Protein AF-X1EQR2-F1 (afdb_monomer_lite)

Structure (mmCIF, N/CA/C/O backbone):
data_AF-X1EQR2-F1
#
_entry.id   AF-X1EQR2-F1
#
loop_
_atom_site.group_PDB
_atom_site.id
_atom_site.type_symbol
_atom_site.label_atom_id
_atom_site.label_alt_id
_atom_site.label_comp_id
_atom_site.label_asym_id
_atom_site.label_entity_id
_atom_site.label_seq_id
_atom_site.pdbx_PDB_ins_code
_atom_site.Cartn_x
_atom_site.Cartn_y
_atom_site.Cartn_z
_atom_site.occupancy
_atom_site.B_iso_or_equiv
_atom_site.auth_seq_id
_atom_site.auth_comp_id
_atom_site.auth_asym_id
_atom_site.auth_atom_id
_atom_site.pdbx_PDB_model_num
ATOM 1 N N . MET A 1 1 ? 15.366 -2.029 -21.628 1.00 50.62 1 MET A N 1
ATOM 2 C CA . MET A 1 1 ? 15.114 -0.621 -22.011 1.00 50.62 1 MET A CA 1
ATOM 3 C C . MET A 1 1 ? 15.813 0.224 -20.962 1.00 50.62 1 MET A C 1
ATOM 5 O O . MET A 1 1 ? 15.675 -0.115 -19.795 1.00 50.62 1 MET A O 1
ATOM 9 N N . ALA A 1 2 ? 16.650 1.195 -21.330 1.00 68.12 2 ALA A N 1
ATOM 10 C CA . ALA A 1 2 ? 17.276 2.045 -20.316 1.00 68.12 2 ALA A CA 1
ATOM 11 C C . ALA A 1 2 ? 16.167 2.834 -19.604 1.00 68.12 2 ALA A C 1
ATOM 13 O O . ALA A 1 2 ? 15.353 3.442 -20.292 1.00 68.12 2 ALA A O 1
ATOM 14 N N . LEU A 1 3 ? 16.103 2.763 -18.270 1.00 70.06 3 LEU A N 1
ATOM 15 C CA . LEU A 1 3 ? 15.175 3.572 -17.477 1.00 70.06 3 LEU A CA 1
ATOM 16 C C . LEU A 1 3 ? 15.431 5.044 -17.787 1.00 70.06 3 LEU A C 1
ATOM 18 O O . LEU A 1 3 ? 16.565 5.516 -17.642 1.00 70.06 3 LEU A O 1
ATOM 22 N N . GLU A 1 4 ? 14.393 5.767 -18.198 1.00 87.56 4 GLU A N 1
ATOM 23 C CA . GLU A 1 4 ? 14.502 7.213 -18.270 1.00 87.56 4 GLU A CA 1
ATOM 24 C C . GLU A 1 4 ? 14.603 7.781 -16.849 1.00 87.56 4 GLU A C 1
ATOM 26 O O . GLU A 1 4 ? 14.175 7.170 -15.865 1.00 87.56 4 GLU A O 1
ATOM 31 N N . LEU A 1 5 ? 15.177 8.980 -16.717 1.00 90.94 5 LEU A N 1
ATOM 32 C CA . LEU A 1 5 ? 15.285 9.644 -15.415 1.00 90.94 5 LEU A CA 1
ATOM 33 C C . LEU A 1 5 ? 13.910 9.792 -14.741 1.00 90.94 5 LEU A C 1
ATOM 35 O O . LEU A 1 5 ? 13.808 9.694 -13.520 1.00 90.94 5 LEU A O 1
ATOM 39 N N . VAL A 1 6 ? 12.859 9.999 -15.539 1.00 91.44 6 VAL A N 1
ATOM 40 C CA . VAL A 1 6 ? 11.476 10.101 -15.060 1.00 91.44 6 VAL A CA 1
ATOM 41 C C . VAL A 1 6 ? 11.013 8.786 -14.433 1.00 91.44 6 VAL A C 1
ATOM 43 O O . VAL A 1 6 ? 10.521 8.813 -13.307 1.00 91.44 6 VAL A O 1
ATOM 46 N N . ASP A 1 7 ? 11.249 7.649 -15.091 1.00 89.56 7 ASP A N 1
ATOM 47 C CA . ASP A 1 7 ? 10.860 6.326 -14.584 1.00 89.56 7 ASP A CA 1
ATOM 48 C C . ASP A 1 7 ? 11.578 5.996 -13.270 1.00 89.56 7 ASP A C 1
ATOM 50 O O . ASP A 1 7 ? 10.978 5.490 -12.317 1.00 89.56 7 ASP A O 1
ATOM 54 N N . LEU A 1 8 ? 12.872 6.328 -13.198 1.00 92.44 8 LEU A N 1
ATOM 55 C CA . LEU A 1 8 ? 13.688 6.135 -12.002 1.00 92.44 8 LEU A CA 1
ATOM 56 C C . LEU A 1 8 ? 13.143 6.951 -10.819 1.00 92.44 8 LEU A C 1
ATOM 58 O O . LEU A 1 8 ? 13.001 6.431 -9.708 1.00 92.44 8 LEU A O 1
ATOM 62 N N . LEU A 1 9 ? 12.842 8.234 -11.040 1.00 95.44 9 LEU A N 1
ATOM 63 C CA . LEU A 1 9 ? 12.329 9.125 -9.999 1.00 95.44 9 LEU A CA 1
ATOM 64 C C . LEU A 1 9 ? 10.914 8.729 -9.567 1.00 95.44 9 LEU A C 1
ATOM 66 O O . LEU A 1 9 ? 10.652 8.628 -8.369 1.00 95.44 9 LEU A O 1
ATOM 70 N N . GLN A 1 10 ? 10.022 8.450 -10.520 1.00 95.06 10 GLN A N 1
ATOM 71 C CA . GLN A 1 10 ? 8.651 8.033 -10.233 1.00 95.06 10 GLN A CA 1
ATOM 72 C C . GLN A 1 10 ? 8.625 6.726 -9.440 1.00 95.06 10 GLN A C 1
ATOM 74 O O . GLN A 1 10 ? 7.974 6.653 -8.397 1.00 95.06 10 GLN A O 1
ATOM 79 N N . GLY A 1 11 ? 9.366 5.714 -9.892 1.00 95.75 11 GLY A N 1
ATOM 80 C CA . GLY A 1 11 ? 9.426 4.411 -9.240 1.00 95.75 11 GLY A CA 1
ATOM 81 C C . GLY A 1 11 ? 10.014 4.475 -7.830 1.00 95.75 11 GLY A C 1
ATOM 82 O O . GLY A 1 11 ? 9.422 3.961 -6.880 1.00 95.75 11 GLY A O 1
ATOM 83 N N . SER A 1 12 ? 11.150 5.158 -7.665 1.00 96.56 12 SER A N 1
ATOM 84 C CA . SER A 1 12 ? 11.825 5.263 -6.365 1.00 96.56 12 SER A CA 1
ATOM 85 C C . SER A 1 12 ? 11.031 6.074 -5.337 1.00 96.56 12 SER A C 1
ATOM 87 O O . SER A 1 12 ? 10.900 5.643 -4.190 1.00 96.56 12 SER A O 1
ATOM 89 N N . PHE A 1 13 ? 10.450 7.215 -5.720 1.00 97.75 13 PHE A N 1
ATOM 90 C CA . PHE A 1 13 ? 9.628 8.014 -4.808 1.00 97.75 13 PHE A CA 1
ATOM 91 C C . PHE A 1 13 ? 8.307 7.326 -4.466 1.00 97.75 13 PHE A C 1
ATOM 93 O O . PHE A 1 13 ? 7.890 7.373 -3.306 1.00 97.75 13 PHE A O 1
ATOM 100 N N . SER A 1 14 ? 7.696 6.620 -5.423 1.00 97.94 14 SER A N 1
ATOM 101 C CA . SER A 1 14 ? 6.520 5.786 -5.153 1.00 97.94 14 SER A CA 1
ATOM 102 C C . SER A 1 14 ? 6.850 4.681 -4.156 1.00 97.94 14 SER A C 1
ATOM 104 O O . SER A 1 14 ? 6.120 4.507 -3.182 1.00 97.94 14 SER A O 1
ATOM 106 N N . LEU A 1 15 ? 7.995 4.009 -4.320 1.00 98.00 15 LEU A N 1
ATOM 107 C CA . LEU A 1 15 ? 8.435 2.961 -3.401 1.00 98.00 15 LEU A CA 1
ATOM 108 C C . LEU A 1 15 ? 8.638 3.501 -1.982 1.00 98.00 15 LEU A C 1
ATOM 110 O O . LEU A 1 15 ? 8.149 2.907 -1.020 1.00 98.00 15 LEU A O 1
ATOM 114 N N . ILE A 1 16 ? 9.312 4.645 -1.839 1.00 98.38 16 ILE A N 1
ATOM 115 C CA . ILE A 1 16 ? 9.498 5.304 -0.538 1.00 98.38 16 ILE A CA 1
ATOM 116 C C . ILE A 1 16 ? 8.139 5.632 0.091 1.00 98.38 16 ILE A C 1
ATOM 118 O O . ILE A 1 16 ? 7.911 5.330 1.265 1.00 98.38 16 ILE A O 1
ATOM 122 N N . PHE A 1 17 ? 7.217 6.205 -0.684 1.00 98.12 17 PHE A N 1
ATOM 123 C CA . PHE A 1 17 ? 5.880 6.540 -0.208 1.00 98.12 17 PHE A CA 1
ATOM 124 C C . PHE A 1 17 ? 5.078 5.303 0.225 1.00 98.12 17 PHE A C 1
ATOM 126 O O . PHE A 1 17 ? 4.453 5.327 1.289 1.00 98.12 17 PHE A O 1
ATOM 133 N N . VAL A 1 18 ? 5.128 4.207 -0.539 1.00 98.06 18 VAL A N 1
ATOM 134 C CA . VAL A 1 18 ? 4.460 2.941 -0.199 1.00 98.06 18 VAL A CA 1
ATOM 135 C C . VAL A 1 18 ? 5.028 2.353 1.090 1.00 98.06 18 VAL A C 1
ATOM 137 O O . VAL A 1 18 ? 4.257 1.969 1.968 1.00 98.06 18 VAL A O 1
ATOM 140 N N . LEU A 1 19 ? 6.353 2.340 1.263 1.00 98.31 19 LEU A N 1
ATOM 141 C CA . LEU A 1 19 ? 6.987 1.840 2.488 1.00 98.31 19 LEU A CA 1
ATOM 142 C C . LEU A 1 19 ? 6.578 2.656 3.721 1.00 98.31 19 LEU A C 1
ATOM 144 O O . LEU A 1 19 ? 6.220 2.078 4.750 1.00 98.31 19 LEU A O 1
ATOM 148 N N . ILE A 1 20 ? 6.568 3.989 3.613 1.00 98.38 20 ILE A N 1
ATOM 149 C CA . ILE A 1 20 ? 6.105 4.879 4.689 1.00 98.38 20 ILE A CA 1
ATOM 150 C C . ILE A 1 20 ? 4.621 4.634 4.985 1.00 98.38 20 ILE A C 1
ATOM 152 O O . ILE A 1 20 ? 4.229 4.524 6.148 1.00 98.38 20 ILE A O 1
ATOM 156 N N . SER A 1 21 ? 3.791 4.515 3.950 1.00 97.88 21 SER A N 1
ATOM 157 C CA . SER A 1 21 ? 2.348 4.319 4.096 1.00 97.88 21 SER A CA 1
ATOM 158 C C . SER A 1 21 ? 2.008 2.974 4.729 1.00 97.88 21 SER A C 1
ATOM 160 O O . SER A 1 21 ? 1.163 2.920 5.622 1.00 97.88 21 SER A O 1
ATOM 162 N N . LEU A 1 22 ? 2.708 1.904 4.346 1.00 97.94 22 LEU A N 1
ATOM 163 C CA . LEU A 1 22 ? 2.594 0.597 4.987 1.00 97.94 22 LEU A CA 1
ATOM 164 C C . LEU A 1 22 ? 3.030 0.667 6.450 1.00 97.94 22 LEU A C 1
ATOM 166 O O . LEU A 1 22 ? 2.290 0.226 7.327 1.00 97.94 22 LEU A O 1
ATOM 170 N N . TYR A 1 23 ? 4.188 1.269 6.734 1.00 98.38 23 TYR A N 1
ATOM 171 C CA . TYR A 1 23 ? 4.677 1.424 8.102 1.00 98.38 23 TYR A CA 1
ATOM 172 C C . TYR A 1 23 ? 3.673 2.171 8.992 1.00 98.38 23 TYR A C 1
ATOM 174 O O . TYR A 1 23 ? 3.328 1.692 10.077 1.00 98.38 23 TYR A O 1
ATOM 182 N N . LEU A 1 24 ? 3.160 3.315 8.532 1.00 98.25 24 LEU A N 1
ATOM 183 C CA . LEU A 1 24 ? 2.167 4.104 9.262 1.00 98.25 24 LEU A CA 1
ATOM 184 C C . LEU A 1 24 ? 0.840 3.357 9.407 1.00 98.25 24 LEU A C 1
ATOM 186 O O . LEU A 1 24 ? 0.304 3.271 10.511 1.00 98.25 24 LEU A O 1
ATOM 190 N N . GLY A 1 25 ? 0.333 2.779 8.319 1.00 97.81 25 GLY A N 1
ATOM 191 C CA . GLY A 1 25 ? -0.920 2.035 8.300 1.00 97.81 25 GLY A CA 1
ATOM 192 C C . GLY A 1 25 ? -0.902 0.852 9.264 1.00 97.81 25 GLY A C 1
ATOM 193 O O . GLY A 1 25 ? -1.780 0.741 10.120 1.00 97.81 25 GLY A O 1
ATOM 194 N N . PHE A 1 26 ? 0.146 0.026 9.218 1.00 98.31 26 PHE A N 1
ATOM 195 C CA . PHE A 1 26 ? 0.328 -1.065 10.173 1.00 98.31 26 PHE A CA 1
ATOM 196 C C . PHE A 1 26 ? 0.515 -0.556 11.604 1.00 98.31 26 PHE A C 1
ATOM 198 O O . PHE A 1 26 ? -0.089 -1.103 12.525 1.00 98.31 26 PHE A O 1
ATOM 205 N N . SER A 1 27 ? 1.270 0.526 11.813 1.00 98.19 27 SER A N 1
ATOM 206 C CA . SER A 1 27 ? 1.421 1.137 13.143 1.00 98.19 27 SER A CA 1
ATOM 207 C C . SER A 1 27 ? 0.079 1.580 13.736 1.00 98.19 27 SER A C 1
ATOM 209 O O . SER A 1 27 ? -0.130 1.469 14.945 1.00 98.19 27 SER A O 1
ATOM 211 N N . ILE A 1 28 ? -0.849 2.065 12.907 1.00 97.75 28 ILE A N 1
ATOM 212 C CA . ILE A 1 28 ? -2.218 2.391 13.321 1.00 97.75 28 ILE A CA 1
ATOM 213 C C . ILE A 1 28 ? -3.008 1.105 13.588 1.00 97.75 28 ILE A C 1
ATOM 215 O O . ILE A 1 28 ? -3.608 0.997 14.656 1.00 97.75 28 ILE A O 1
ATOM 219 N N . LEU A 1 29 ? -2.951 0.108 12.697 1.00 97.50 29 LEU A N 1
ATOM 220 C CA . LEU A 1 29 ? -3.622 -1.187 12.880 1.00 97.50 29 LEU A CA 1
ATOM 221 C C . LEU A 1 29 ? -3.242 -1.849 14.208 1.00 97.50 29 LEU A C 1
ATOM 223 O O . LEU A 1 29 ? -4.116 -2.279 14.960 1.00 97.50 29 LEU A O 1
ATOM 227 N N . PHE A 1 30 ? -1.953 -1.875 14.554 1.00 97.62 30 PHE A N 1
ATOM 228 C CA . PHE A 1 30 ? -1.480 -2.507 15.786 1.00 97.62 30 PHE A CA 1
ATOM 229 C C . PHE A 1 30 ? -1.985 -1.815 17.061 1.00 97.62 30 PHE A C 1
ATOM 231 O O . PHE A 1 30 ? -2.111 -2.467 18.102 1.00 97.62 30 PHE A O 1
ATOM 238 N N . LYS A 1 31 ? -2.374 -0.532 17.000 1.00 97.31 31 LYS A N 1
ATOM 239 C CA . LYS A 1 31 ? -3.011 0.158 18.137 1.00 97.31 31 LYS A CA 1
ATOM 240 C C . LYS A 1 31 ? -4.357 -0.464 18.513 1.00 97.31 31 LYS A C 1
ATOM 242 O O . LYS A 1 31 ? -4.749 -0.355 19.677 1.00 97.31 31 LYS A O 1
ATOM 247 N N . TYR A 1 32 ? -5.019 -1.193 17.608 1.00 97.19 32 TYR A N 1
ATOM 248 C CA . TYR A 1 32 ? -6.209 -1.979 17.943 1.00 97.19 32 TYR A CA 1
ATOM 249 C C . TYR A 1 32 ? -5.958 -2.936 19.115 1.00 97.19 32 TYR A C 1
ATOM 251 O O . TYR A 1 32 ? -6.795 -3.045 20.007 1.00 97.19 32 TYR A O 1
ATOM 259 N N . PHE A 1 33 ? -4.797 -3.591 19.184 1.00 95.88 33 PHE A N 1
ATOM 260 C CA . PHE A 1 33 ? -4.530 -4.550 20.260 1.00 95.88 33 PHE A CA 1
ATOM 261 C C . PHE A 1 33 ? -4.416 -3.888 21.634 1.00 95.88 33 PHE A C 1
ATOM 263 O O . PHE A 1 33 ? -4.777 -4.516 22.630 1.00 95.88 33 PHE A O 1
ATOM 270 N N . LYS A 1 34 ? -3.988 -2.620 21.675 1.00 96.75 34 LYS A N 1
ATOM 271 C CA . LYS A 1 34 ? -3.878 -1.820 22.899 1.00 96.75 34 LYS A CA 1
ATOM 272 C C . LYS A 1 34 ? -5.213 -1.207 23.322 1.00 96.75 34 LYS A C 1
ATOM 274 O O . LYS A 1 34 ? -5.576 -1.293 24.486 1.00 96.75 34 LYS A O 1
ATOM 279 N N . TYR A 1 35 ? -5.925 -0.577 22.391 1.00 97.25 35 TYR A N 1
ATOM 280 C CA . TYR A 1 35 ? -7.110 0.230 22.708 1.00 97.25 35 TYR A CA 1
ATOM 281 C C . TYR A 1 35 ? -8.439 -0.479 22.424 1.00 97.25 35 TYR A C 1
ATOM 283 O O . TYR A 1 35 ? -9.489 0.041 22.784 1.00 97.25 35 TYR A O 1
ATOM 291 N N . LYS A 1 36 ? -8.413 -1.631 21.739 1.00 95.75 36 LYS A N 1
ATOM 292 C CA . LYS A 1 36 ? -9.579 -2.449 21.345 1.00 95.75 36 LYS A CA 1
ATOM 293 C C . LYS A 1 36 ? -10.663 -1.699 20.559 1.00 95.75 36 LYS A C 1
ATOM 295 O O . LYS A 1 36 ? -11.769 -2.203 20.394 1.00 95.75 36 LYS A O 1
ATOM 300 N N . SER A 1 37 ? -10.339 -0.525 20.018 1.00 97.12 37 SER A N 1
ATOM 301 C CA . SER A 1 37 ? -11.258 0.287 19.221 1.00 97.12 37 SER A CA 1
ATOM 302 C C . SER A 1 37 ? -11.142 -0.043 17.737 1.00 97.12 37 SER A C 1
ATOM 304 O O . SER A 1 37 ? -10.060 0.062 17.152 1.00 97.12 37 SER A O 1
ATOM 306 N N . ARG A 1 38 ? -12.277 -0.383 17.113 1.00 95.81 38 ARG A N 1
ATOM 307 C CA . ARG A 1 38 ? -12.384 -0.674 15.673 1.00 95.81 38 ARG A CA 1
ATOM 308 C C . ARG A 1 38 ? -11.918 0.495 14.795 1.00 95.81 38 ARG A C 1
ATOM 310 O O . ARG A 1 38 ? -11.462 0.249 13.683 1.00 95.81 38 ARG A O 1
ATOM 317 N N . LEU A 1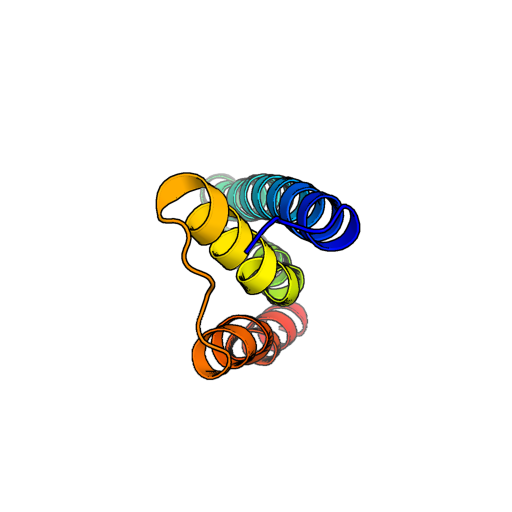 39 ? -11.941 1.726 15.313 1.00 96.50 39 LEU A N 1
ATOM 318 C CA . LEU A 1 39 ? -11.448 2.920 14.619 1.00 96.50 39 LEU A CA 1
ATOM 319 C C . LEU A 1 39 ? -10.001 2.747 14.129 1.00 96.50 39 LEU A C 1
ATOM 321 O O . LEU A 1 39 ? -9.680 3.127 13.010 1.00 96.50 39 LEU A O 1
ATOM 325 N N . TYR A 1 40 ? -9.133 2.113 14.924 1.00 97.62 40 TYR A N 1
ATOM 326 C CA . TYR A 1 40 ? -7.743 1.867 14.524 1.00 97.62 40 TYR A CA 1
ATOM 327 C C . TYR A 1 40 ? -7.631 0.899 13.341 1.00 97.62 40 TYR A C 1
ATOM 329 O O . TYR A 1 40 ? -6.745 1.054 12.505 1.00 97.62 40 TYR A O 1
ATOM 337 N N . ILE A 1 41 ? -8.543 -0.072 13.241 1.00 97.12 41 ILE A N 1
ATOM 338 C CA . ILE A 1 41 ? -8.593 -0.981 12.093 1.00 97.12 41 ILE A CA 1
ATOM 339 C C . ILE A 1 41 ? -9.014 -0.205 10.844 1.00 97.12 41 ILE A C 1
ATOM 341 O O . ILE A 1 41 ? -8.331 -0.254 9.826 1.00 97.12 41 ILE A O 1
ATOM 345 N N . LEU A 1 42 ? -10.114 0.541 10.947 1.00 97.19 42 LEU A N 1
ATOM 346 C CA . LEU A 1 42 ? -10.705 1.288 9.838 1.00 97.19 42 LEU A CA 1
ATOM 347 C C . LEU A 1 42 ? -9.742 2.342 9.285 1.00 97.19 42 LEU A C 1
ATOM 349 O O . LEU A 1 42 ? -9.460 2.346 8.089 1.00 97.19 42 LEU A O 1
ATOM 353 N N . VAL A 1 43 ? -9.147 3.161 10.156 1.00 96.94 43 VAL A N 1
ATOM 354 C CA . VAL A 1 43 ? -8.171 4.187 9.760 1.00 96.94 43 VAL A CA 1
ATOM 355 C C . VAL A 1 43 ? -6.901 3.556 9.185 1.00 96.94 43 VAL A C 1
ATOM 357 O O . VAL A 1 43 ? -6.382 4.040 8.184 1.00 96.94 43 VAL A O 1
ATOM 360 N N . GLY A 1 44 ? -6.407 2.464 9.778 1.00 96.81 44 GLY A N 1
ATOM 361 C CA . GLY A 1 44 ? -5.211 1.777 9.290 1.00 96.81 44 GLY A CA 1
ATOM 362 C C . GLY A 1 44 ? -5.396 1.177 7.892 1.00 96.81 44 GLY A C 1
ATOM 363 O O . GLY A 1 44 ? -4.557 1.402 7.021 1.00 96.81 44 GLY A O 1
ATOM 364 N N . ILE A 1 45 ? -6.513 0.477 7.651 1.00 96.44 45 ILE A N 1
ATOM 365 C CA . ILE A 1 45 ? -6.865 -0.055 6.321 1.00 96.44 45 ILE A CA 1
ATOM 366 C C . ILE A 1 45 ? -7.058 1.085 5.322 1.00 96.44 45 ILE A C 1
ATOM 368 O O . ILE A 1 45 ? -6.538 1.009 4.211 1.00 96.44 45 ILE A O 1
ATOM 372 N N . SER A 1 46 ? -7.762 2.148 5.719 1.00 96.69 46 SER A N 1
ATOM 373 C CA . SER A 1 46 ? -7.992 3.314 4.860 1.00 96.69 46 SER A CA 1
ATOM 374 C C . SER A 1 46 ? -6.675 3.945 4.423 1.00 96.69 46 SER A C 1
ATOM 376 O O . SER A 1 46 ? -6.487 4.205 3.242 1.00 96.69 46 SER A O 1
ATOM 378 N N . TRP A 1 47 ? -5.728 4.135 5.347 1.00 96.88 47 TRP A N 1
ATOM 379 C CA . TRP A 1 47 ? -4.433 4.737 5.032 1.00 96.88 47 TRP A CA 1
ATOM 380 C C . TRP A 1 47 ? -3.622 3.894 4.040 1.00 96.88 47 TRP A C 1
ATOM 382 O O . TRP A 1 47 ? -3.100 4.425 3.062 1.00 96.88 47 TRP A O 1
ATOM 392 N N . ILE A 1 48 ? -3.565 2.573 4.248 1.00 96.75 48 ILE A N 1
ATOM 393 C CA . ILE A 1 48 ? -2.886 1.655 3.317 1.00 96.75 48 ILE A CA 1
ATOM 394 C C . ILE A 1 48 ? -3.576 1.675 1.950 1.00 96.75 48 ILE A C 1
ATOM 396 O O . ILE A 1 48 ? -2.914 1.770 0.921 1.00 96.75 48 ILE A O 1
ATOM 400 N N . GLY A 1 49 ? -4.906 1.607 1.935 1.00 95.38 49 GLY A N 1
ATOM 401 C CA . GLY A 1 49 ? -5.680 1.546 0.704 1.00 95.38 49 GLY A CA 1
ATOM 402 C C . GLY A 1 49 ? -5.710 2.862 -0.079 1.00 95.38 49 GLY A C 1
ATOM 403 O O . GLY A 1 49 ? -5.792 2.835 -1.301 1.00 95.38 49 GLY A O 1
ATOM 404 N N . VAL A 1 50 ? -5.571 4.017 0.575 1.00 94.56 50 VAL A N 1
ATOM 405 C CA . VAL A 1 50 ? -5.399 5.305 -0.117 1.00 94.56 50 VAL A CA 1
ATOM 406 C C . VAL A 1 50 ? -4.036 5.376 -0.803 1.00 94.56 50 VAL A C 1
ATOM 408 O O . VAL A 1 50 ? -3.940 5.983 -1.861 1.00 94.56 50 VAL A O 1
ATOM 411 N N . ALA A 1 51 ? -3.005 4.708 -0.275 1.00 96.06 51 ALA A N 1
ATOM 412 C CA . ALA A 1 51 ? -1.692 4.619 -0.917 1.00 96.06 51 ALA A CA 1
ATOM 413 C C . ALA A 1 51 ? -1.638 3.634 -2.105 1.00 96.06 51 ALA A C 1
ATOM 415 O O . ALA A 1 51 ? -0.619 3.548 -2.789 1.00 96.06 51 ALA A O 1
ATOM 416 N N . ASN A 1 52 ? -2.728 2.914 -2.383 1.00 94.69 52 ASN A N 1
ATOM 417 C CA . ASN A 1 52 ? -2.827 1.899 -3.432 1.00 94.69 52 ASN A CA 1
ATOM 418 C C . ASN A 1 52 ? -2.433 2.371 -4.856 1.00 94.69 52 ASN A C 1
ATOM 420 O O . ASN A 1 52 ? -1.759 1.602 -5.541 1.00 94.69 52 ASN A O 1
ATOM 424 N N . PRO A 1 53 ? -2.728 3.611 -5.307 1.00 96.31 53 PRO A N 1
ATOM 425 C CA . PRO A 1 53 ? -2.296 4.098 -6.623 1.00 96.31 53 PRO A CA 1
ATOM 426 C C . PRO A 1 53 ? -0.780 4.080 -6.861 1.00 96.31 53 PRO A C 1
ATOM 428 O O . PRO A 1 53 ? -0.355 4.031 -8.008 1.00 96.31 53 PRO A O 1
ATOM 431 N N . TRP A 1 54 ? 0.036 4.087 -5.801 1.00 97.19 54 TRP A N 1
ATOM 432 C CA . TRP A 1 54 ? 1.503 4.095 -5.889 1.00 97.19 54 TRP A CA 1
ATOM 433 C C . TRP A 1 54 ? 2.126 2.692 -5.829 1.00 97.19 54 TRP A C 1
ATOM 435 O O . TRP A 1 54 ? 3.327 2.527 -6.062 1.00 97.19 54 TRP A O 1
ATOM 445 N N . PHE A 1 55 ? 1.334 1.658 -5.528 1.00 96.94 55 PHE A N 1
ATOM 446 C CA . PHE A 1 55 ? 1.812 0.273 -5.524 1.00 96.94 55 PHE A CA 1
ATOM 447 C C . PHE A 1 55 ? 2.261 -0.201 -6.912 1.00 96.94 55 PHE A C 1
ATOM 449 O O . PHE A 1 55 ? 3.342 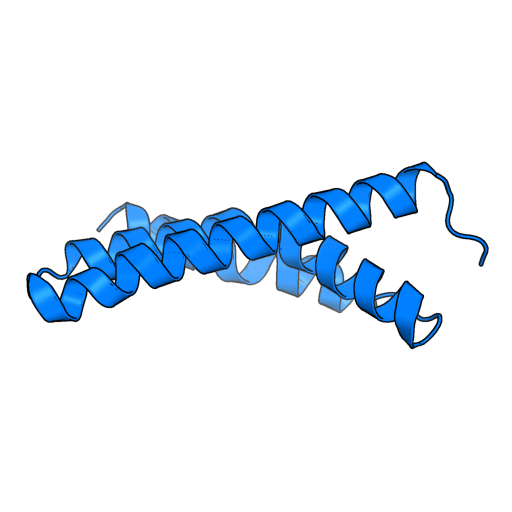-0.783 -6.982 1.00 96.94 55 PHE A O 1
ATOM 456 N N . PRO A 1 56 ? 1.519 0.047 -8.012 1.00 97.31 56 PRO A N 1
ATOM 457 C CA . PRO A 1 56 ? 1.930 -0.375 -9.349 1.00 97.31 56 PRO A CA 1
ATOM 458 C C . PRO A 1 56 ? 3.296 0.170 -9.759 1.00 97.31 56 PRO A C 1
ATOM 460 O O . PRO A 1 56 ? 4.136 -0.599 -10.217 1.00 97.31 56 PRO A O 1
ATOM 463 N N . ASP A 1 57 ? 3.542 1.462 -9.529 1.00 96.75 57 ASP A N 1
ATOM 464 C CA . ASP A 1 57 ? 4.827 2.104 -9.821 1.00 96.75 57 ASP A CA 1
ATOM 465 C C . ASP A 1 57 ? 5.956 1.494 -8.995 1.00 96.75 57 ASP A C 1
ATOM 467 O O . ASP A 1 57 ? 7.017 1.172 -9.522 1.00 96.75 57 ASP A O 1
ATOM 471 N N . SER A 1 58 ? 5.706 1.263 -7.705 1.00 97.19 58 SER A N 1
ATOM 472 C CA . SER A 1 58 ? 6.679 0.650 -6.798 1.00 97.19 58 SER A CA 1
ATOM 473 C C . SER A 1 58 ? 7.024 -0.783 -7.210 1.00 97.19 58 SER A C 1
ATOM 475 O O . SER A 1 58 ? 8.192 -1.166 -7.224 1.00 97.19 58 SER A O 1
ATOM 477 N N . ILE A 1 59 ? 6.012 -1.583 -7.559 1.00 96.75 59 ILE A N 1
ATOM 478 C CA . ILE A 1 59 ? 6.178 -2.976 -7.986 1.00 96.75 59 ILE A CA 1
ATOM 479 C C . ILE A 1 59 ? 6.884 -3.026 -9.340 1.00 96.75 59 ILE A C 1
ATOM 481 O O . ILE A 1 59 ? 7.854 -3.764 -9.480 1.00 96.75 59 ILE A O 1
ATOM 485 N N . SER A 1 60 ? 6.441 -2.224 -10.310 1.00 95.75 60 SER A N 1
ATOM 486 C CA . SER A 1 60 ? 7.051 -2.151 -11.641 1.00 95.75 60 SER A CA 1
ATOM 487 C C . SER A 1 60 ? 8.513 -1.706 -11.556 1.00 95.75 60 SER A C 1
ATOM 489 O O . SER A 1 60 ? 9.377 -2.301 -12.194 1.00 95.75 60 SER A O 1
ATOM 491 N N . PHE A 1 61 ? 8.823 -0.734 -10.692 1.00 95.44 61 PHE A N 1
ATOM 492 C CA . PHE A 1 61 ? 10.192 -0.296 -10.428 1.00 95.44 61 PHE A CA 1
ATOM 493 C C . PHE A 1 61 ? 11.064 -1.415 -9.850 1.00 95.44 61 PHE A C 1
ATOM 495 O O . PHE A 1 61 ? 12.155 -1.668 -10.358 1.00 95.44 61 PHE A O 1
ATOM 502 N N . LEU A 1 62 ? 10.581 -2.125 -8.824 1.00 95.88 62 LEU A N 1
ATOM 503 C CA . LEU A 1 62 ? 11.300 -3.270 -8.257 1.00 95.88 62 LEU A CA 1
ATOM 504 C C . LEU A 1 62 ? 11.499 -4.374 -9.304 1.00 95.88 62 LEU A C 1
ATOM 506 O O . LEU A 1 62 ? 12.600 -4.908 -9.427 1.00 95.88 62 LEU A O 1
ATOM 510 N N . MET A 1 63 ? 10.468 -4.691 -10.091 1.00 95.50 63 MET A N 1
ATOM 511 C CA . MET A 1 63 ? 10.574 -5.680 -11.163 1.00 95.50 63 MET A CA 1
ATOM 512 C C . MET A 1 63 ? 11.636 -5.289 -12.190 1.00 95.50 63 MET A C 1
ATOM 514 O O . MET A 1 63 ? 12.449 -6.125 -12.582 1.00 95.50 63 MET A O 1
ATOM 518 N N . ASN A 1 64 ? 11.688 -4.013 -12.562 1.00 93.12 64 ASN A N 1
ATOM 519 C CA . ASN A 1 64 ? 12.644 -3.529 -13.544 1.00 93.12 64 ASN A CA 1
ATOM 520 C C . ASN A 1 64 ? 14.079 -3.641 -13.010 1.00 93.12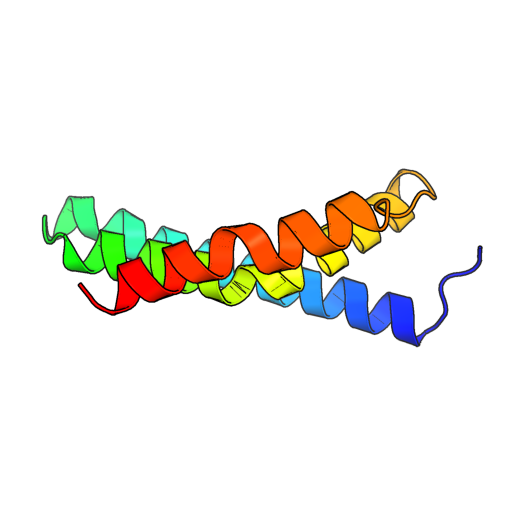 64 ASN A C 1
ATOM 522 O O . ASN A 1 64 ? 14.955 -4.180 -13.684 1.00 93.12 64 ASN A O 1
ATOM 526 N N . VAL A 1 65 ? 14.300 -3.231 -11.756 1.00 92.81 65 VAL A N 1
ATOM 527 C CA . VAL A 1 65 ? 15.614 -3.293 -11.100 1.00 92.81 65 VAL A CA 1
ATOM 528 C C . VAL A 1 65 ? 16.118 -4.733 -10.957 1.00 92.81 65 VAL A C 1
ATOM 530 O O . VAL A 1 65 ? 17.290 -4.991 -11.231 1.00 92.81 65 VAL A O 1
ATOM 533 N N . PHE A 1 66 ? 15.262 -5.675 -10.550 1.00 94.81 66 PHE A N 1
ATOM 534 C CA . PHE A 1 66 ? 15.686 -7.047 -10.239 1.00 94.81 66 PHE A CA 1
ATOM 535 C C . PHE A 1 66 ? 15.598 -8.025 -11.414 1.00 94.81 66 PHE A C 1
ATOM 537 O O . PHE A 1 66 ? 16.417 -8.937 -11.502 1.00 94.81 66 PHE A O 1
ATOM 544 N N . PHE A 1 67 ? 14.626 -7.849 -12.308 1.00 94.44 67 PHE A N 1
ATOM 545 C CA . PHE A 1 67 ? 14.297 -8.814 -13.362 1.00 94.44 67 PHE A CA 1
ATOM 546 C C . PHE A 1 67 ? 14.358 -8.217 -14.770 1.00 94.44 67 PHE A C 1
ATOM 548 O O . PHE A 1 67 ? 14.209 -8.959 -15.734 1.00 94.44 67 PHE A O 1
ATOM 555 N N . GLN A 1 68 ? 14.614 -6.908 -14.909 1.00 91.06 68 GLN A N 1
ATOM 556 C CA . GLN A 1 68 ? 14.597 -6.197 -16.198 1.00 91.06 68 GLN A CA 1
ATOM 557 C C . GLN A 1 68 ? 13.241 -6.290 -16.922 1.00 91.06 68 GLN A C 1
ATOM 559 O O . GLN A 1 68 ? 13.160 -6.126 -18.140 1.00 91.06 68 GLN A O 1
ATOM 564 N N . GLU A 1 69 ? 12.171 -6.512 -16.157 1.00 91.81 69 GLU A N 1
ATOM 565 C CA . GLU A 1 69 ? 10.789 -6.585 -16.626 1.00 91.81 69 GLU A CA 1
ATOM 566 C C . GLU A 1 69 ? 9.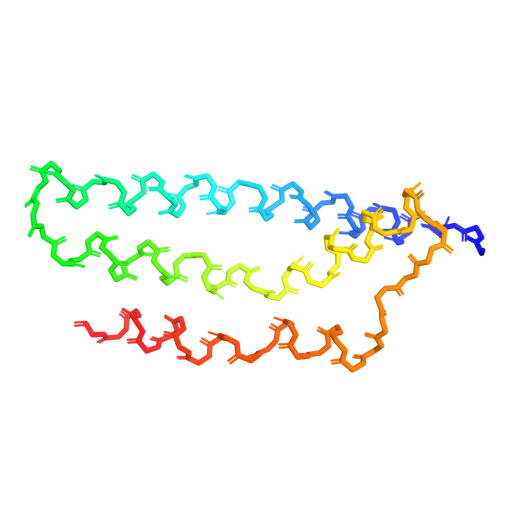945 -5.505 -15.951 1.00 91.81 69 GLU A C 1
ATOM 568 O O . GLU A 1 69 ? 10.236 -5.083 -14.836 1.00 91.81 69 GLU A O 1
ATOM 573 N N . SER A 1 70 ? 8.876 -5.072 -16.611 1.00 90.62 70 SER A N 1
ATOM 574 C CA . SER A 1 70 ? 7.914 -4.131 -16.037 1.00 90.62 70 SER A CA 1
ATOM 575 C C . SER A 1 70 ? 6.586 -4.829 -15.793 1.0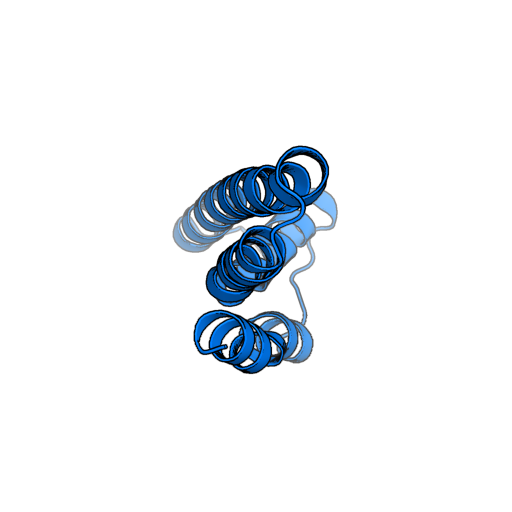0 90.62 70 SER A C 1
ATOM 577 O O . SER A 1 70 ? 6.256 -5.828 -16.436 1.00 90.62 70 SER A O 1
ATOM 579 N N . LEU A 1 71 ? 5.804 -4.282 -14.868 1.00 94.19 71 LEU A N 1
ATOM 580 C CA . LEU A 1 71 ? 4.469 -4.792 -14.597 1.00 94.19 71 LEU A CA 1
ATOM 581 C C . LEU A 1 71 ? 3.599 -4.669 -15.860 1.00 94.19 71 LEU A C 1
ATOM 583 O O . LEU A 1 71 ? 3.565 -3.611 -16.490 1.00 94.19 71 LEU A O 1
ATOM 587 N N . ALA A 1 72 ? 2.889 -5.740 -16.225 1.00 95.56 72 ALA A N 1
ATOM 588 C CA . ALA A 1 72 ? 1.958 -5.697 -17.351 1.00 95.56 72 ALA A CA 1
ATOM 589 C C . ALA A 1 72 ? 0.858 -4.654 -17.103 1.00 95.56 72 ALA A C 1
ATOM 591 O O . ALA A 1 72 ? 0.438 -4.431 -15.962 1.00 95.56 72 ALA A O 1
ATOM 592 N N . ILE A 1 73 ? 0.384 -4.018 -18.173 1.00 94.75 73 ILE A N 1
ATOM 59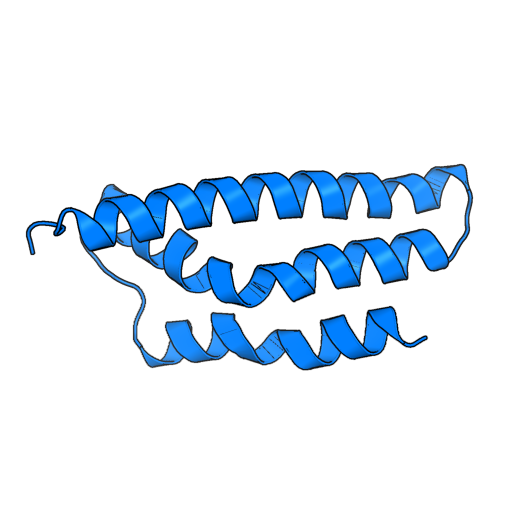3 C CA . ILE A 1 73 ? -0.506 -2.856 -18.080 1.00 94.75 73 ILE A CA 1
ATOM 594 C C . ILE A 1 73 ? -1.838 -3.186 -17.395 1.00 94.75 73 ILE A C 1
ATOM 596 O O . ILE A 1 73 ? -2.381 -2.375 -16.646 1.00 94.75 73 ILE A O 1
ATOM 600 N N . GLU A 1 74 ? -2.335 -4.408 -17.577 1.00 96.38 74 GLU A N 1
ATOM 601 C CA . GLU A 1 74 ? -3.546 -4.909 -16.936 1.00 96.38 74 GLU A CA 1
ATOM 602 C C . GLU A 1 74 ? -3.363 -4.957 -15.416 1.00 96.38 74 GLU A C 1
ATOM 604 O O . GLU A 1 74 ? -4.181 -4.424 -14.663 1.00 96.38 74 GLU A O 1
ATOM 609 N N . TRP A 1 75 ? -2.250 -5.537 -14.959 1.00 96.12 75 TRP A N 1
ATOM 610 C CA . TRP A 1 75 ? -1.918 -5.617 -13.537 1.00 96.12 75 TRP A CA 1
ATOM 611 C C . TRP A 1 75 ? -1.641 -4.248 -12.937 1.00 96.12 75 TRP A C 1
ATOM 613 O O . TRP A 1 75 ? -2.039 -3.997 -11.801 1.00 96.12 75 TRP A O 1
ATOM 623 N N . TYR A 1 76 ? -1.029 -3.348 -13.705 1.00 95.62 76 TYR A N 1
ATOM 624 C CA . TYR A 1 76 ? -0.789 -1.979 -13.278 1.00 95.62 76 TYR A CA 1
ATOM 625 C C . TYR A 1 76 ? -2.101 -1.275 -12.907 1.00 95.62 76 TYR A C 1
ATOM 627 O O . TYR A 1 76 ? -2.246 -0.763 -11.795 1.00 95.62 76 TYR A O 1
ATOM 635 N N . PHE A 1 77 ? -3.103 -1.320 -13.789 1.00 95.31 77 PHE A N 1
ATOM 636 C CA . PHE A 1 77 ? -4.390 -0.677 -13.525 1.00 95.31 77 PHE A CA 1
ATOM 637 C C . PHE A 1 77 ? -5.214 -1.382 -12.449 1.00 95.31 77 PHE A C 1
ATOM 639 O O . PHE A 1 77 ? -5.844 -0.700 -11.635 1.00 95.31 77 PHE A O 1
ATOM 646 N N . ILE A 1 78 ? -5.201 -2.719 -12.411 1.00 95.88 78 ILE A N 1
ATOM 647 C CA . ILE A 1 78 ? -5.920 -3.490 -11.389 1.00 95.88 78 ILE A CA 1
ATOM 648 C C . ILE A 1 78 ? -5.361 -3.167 -10.006 1.00 95.88 78 ILE A C 1
ATOM 650 O O . ILE A 1 78 ? -6.121 -2.772 -9.121 1.00 95.88 78 ILE A O 1
ATOM 654 N N . ILE A 1 79 ? -4.041 -3.276 -9.825 1.00 95.31 79 ILE A N 1
ATOM 655 C CA . ILE A 1 79 ? -3.401 -2.989 -8.540 1.00 95.31 79 ILE A CA 1
ATOM 656 C C . ILE A 1 79 ? -3.617 -1.527 -8.173 1.00 95.31 79 ILE A C 1
ATOM 658 O O . ILE A 1 79 ? -3.951 -1.265 -7.030 1.00 95.31 79 ILE A O 1
ATOM 662 N N . GLY A 1 80 ? -3.520 -0.588 -9.116 1.00 95.25 80 GLY A N 1
ATOM 663 C CA . GLY A 1 80 ? -3.669 0.837 -8.821 1.00 95.25 80 GLY A CA 1
ATOM 664 C C . GLY A 1 80 ? -5.069 1.234 -8.355 1.00 95.25 80 GLY A C 1
ATOM 665 O O . GLY A 1 80 ? -5.194 2.125 -7.519 1.00 95.25 80 GLY A O 1
ATOM 666 N N . ASN A 1 81 ? -6.123 0.559 -8.831 1.00 94.12 81 ASN A N 1
ATOM 667 C CA . ASN A 1 81 ? -7.498 1.057 -8.688 1.00 94.12 81 ASN A CA 1
ATOM 668 C C . ASN A 1 81 ? -8.453 0.136 -7.921 1.00 94.12 81 ASN A C 1
ATOM 670 O O . ASN A 1 81 ? -9.364 0.636 -7.261 1.00 94.12 81 ASN A O 1
ATOM 674 N N . ALA A 1 82 ? -8.275 -1.188 -7.974 1.00 92.94 82 ALA A N 1
ATOM 675 C CA . ALA A 1 82 ? -9.297 -2.134 -7.513 1.00 92.94 82 ALA A CA 1
ATOM 676 C C . ALA A 1 82 ? -9.643 -1.993 -6.019 1.00 92.94 82 ALA A C 1
ATOM 678 O O . ALA A 1 82 ? -10.792 -2.195 -5.629 1.00 92.94 82 ALA A O 1
ATOM 679 N N . PHE A 1 83 ? -8.672 -1.613 -5.184 1.00 91.62 83 PHE A N 1
ATOM 680 C CA . PHE A 1 83 ? -8.845 -1.532 -3.730 1.00 91.62 83 PHE A CA 1
ATOM 681 C C . PHE A 1 83 ? -9.202 -0.133 -3.214 1.00 91.62 83 PHE A C 1
ATOM 683 O O . PHE A 1 83 ? -9.574 -0.001 -2.046 1.00 91.62 83 PHE A O 1
ATOM 690 N N . ILE A 1 84 ? -9.165 0.901 -4.065 1.00 93.62 84 ILE A N 1
ATOM 691 C CA . ILE A 1 84 ? -9.501 2.277 -3.662 1.00 93.62 84 ILE A CA 1
ATOM 692 C C . ILE A 1 84 ? -10.931 2.368 -3.099 1.00 93.62 84 ILE A C 1
ATOM 694 O O . ILE A 1 84 ? -11.094 2.936 -2.017 1.00 93.62 84 ILE A O 1
ATOM 698 N N . PRO A 1 85 ? -11.977 1.788 -3.731 1.00 94.44 85 PRO A N 1
ATOM 699 C CA . PRO A 1 85 ? -13.334 1.878 -3.192 1.00 94.44 85 PRO A CA 1
ATOM 700 C C . PRO A 1 85 ? -13.456 1.268 -1.793 1.00 94.44 85 PRO A C 1
ATOM 702 O O . PRO A 1 85 ? -14.135 1.825 -0.936 1.00 94.44 85 PRO A O 1
ATOM 705 N N . LEU A 1 86 ? -12.761 0.156 -1.529 1.00 93.88 86 LEU A N 1
ATOM 706 C CA . LEU A 1 86 ? -12.764 -0.486 -0.212 1.00 93.88 86 LEU A CA 1
ATOM 707 C C . LEU A 1 86 ? -12.077 0.386 0.844 1.00 93.88 86 LEU A C 1
ATOM 709 O O . LEU A 1 86 ? -12.560 0.468 1.972 1.00 93.88 86 LEU A O 1
ATOM 713 N N . ALA A 1 87 ? -10.993 1.070 0.472 1.00 94.56 87 ALA A N 1
ATOM 714 C CA . ALA A 1 87 ? -10.307 2.018 1.343 1.00 94.56 87 ALA A CA 1
ATOM 715 C C . ALA A 1 87 ? -11.208 3.205 1.713 1.00 94.56 87 ALA A C 1
ATOM 717 O O . ALA A 1 87 ? -11.296 3.583 2.878 1.00 94.56 87 ALA A O 1
ATOM 718 N N . LEU A 1 88 ? -11.919 3.759 0.728 1.00 95.00 88 LEU A N 1
ATOM 719 C CA . LEU A 1 88 ? -12.842 4.873 0.942 1.00 95.00 88 LEU A CA 1
ATOM 720 C C . LEU A 1 88 ? -14.051 4.459 1.785 1.00 95.00 88 LEU A C 1
ATOM 722 O O . LEU A 1 88 ? -14.456 5.199 2.676 1.00 95.00 88 LEU A O 1
ATOM 726 N N . LEU A 1 89 ? -14.600 3.261 1.563 1.00 96.44 89 LEU A N 1
ATOM 727 C CA . LEU A 1 89 ? -15.669 2.725 2.407 1.00 96.44 89 LEU A CA 1
ATOM 728 C C . LEU A 1 89 ? -15.202 2.528 3.853 1.00 96.44 89 LEU A C 1
ATOM 730 O O . LEU A 1 89 ? -15.943 2.856 4.773 1.00 96.44 89 LEU A O 1
ATOM 734 N N . ALA A 1 90 ? -13.975 2.042 4.066 1.00 95.19 90 ALA A N 1
ATOM 735 C CA . ALA A 1 90 ? -13.408 1.903 5.405 1.00 95.19 90 ALA A CA 1
ATOM 736 C C . ALA A 1 90 ? -13.239 3.252 6.125 1.00 95.19 90 ALA A C 1
ATOM 738 O O . ALA A 1 90 ? -13.320 3.285 7.349 1.00 95.19 90 ALA A O 1
ATOM 739 N N . TRP A 1 91 ? -13.038 4.348 5.388 1.00 94.75 91 TRP A N 1
ATOM 740 C CA . TRP A 1 91 ? -12.917 5.695 5.952 1.00 94.75 91 TRP A CA 1
ATOM 741 C C . TRP A 1 91 ? -14.265 6.312 6.353 1.00 94.75 91 TRP A C 1
ATOM 743 O O . TRP A 1 91 ? -14.316 7.151 7.250 1.00 94.75 91 TRP A O 1
ATOM 753 N N . LEU A 1 92 ? -15.351 5.926 5.676 1.00 94.81 92 LEU A N 1
ATOM 754 C CA . LEU A 1 92 ? -16.686 6.508 5.871 1.00 94.81 92 LEU A CA 1
ATOM 755 C C . LEU A 1 92 ? -17.501 5.867 7.007 1.00 94.81 92 LEU A C 1
ATOM 757 O O . LEU A 1 92 ? -18.499 6.455 7.423 1.00 94.81 92 LEU A O 1
ATOM 761 N N . ILE A 1 93 ? -17.121 4.669 7.461 1.00 90.19 93 ILE A N 1
ATOM 762 C CA . ILE A 1 93 ? -17.798 3.898 8.524 1.00 90.19 93 ILE A CA 1
ATOM 763 C C . ILE A 1 93 ? -17.200 4.245 9.888 1.00 90.19 93 ILE A C 1
ATOM 765 O O . ILE A 1 93 ? -17.984 4.349 10.857 1.00 90.19 93 ILE A O 1
#

Radius of gyration: 15.23 Å; chains: 1; bounding box: 35×19×45 Å

Secondary structure (DSSP, 8-state):
-PPPHHHHHHHHHHHHHHHHHHHHHHHHHHHHHHH--HHHHHHHHHHHHHTGGGHHHHHHHHHHHHHS----HHHHHHHHHTTHHHHHHHHH-

pLDDT: mean 94.59, std 6.38, range [50.62, 98.38]

Foldseek 3Di:
DPQDPVLVVLQVVLLVLLVVLLVVLVVLCVCCVVPVDCLSVLLSLLSNLVSQLSVQSNVQNVCCVPPVGGDDPVCNCCSNPVSNVVSVVSVVD

Sequence (93 aa):
MALELVDLLQGSFSLIFVLISLYLGFSILFKYFKYKSRLYILVGISWIGVANPWFPDSISFLMNVFFQESLAIEWYFIIGNAFIPLALLAWLI

Organism: NCBI:txid412755